Protein AF-A0A9P8PKB4-F1 (afdb_monomer)

Secondary structure (DSSP, 8-state):
----------SS--B-TTS-B---------S--TTS-B-------TTEEEEEEEESS-TTSB-HHHH-S--EEEEEEEE--------------

Sequence (93 aa):
IKRLYRGVFPTSVKFHEDGTEKRDYSAFFDDVPKKTLFTADVDVIPSWIVSIKEANTDLDNIKLDISGSVDGTYELRSILVQGHAREGIDTIA

Nearest PDB structures (foldseek):
  4hiz-assembly1_A  TM=1.727E-01  e=1.287E+00  Escherichia phage phi92

Radius of gyration: 20.52 Å; Cα contacts (8 Å, |Δi|>4): 92; chains: 1; bounding box: 58×40×50 Å

Foldseek 3Di:
DPDDDDDQDDPDWDADPVRHTDPPGDDDDPPPDQADWDADDDDDDPQWDKDWPDWQDHNGGDRCVPSPDIDTD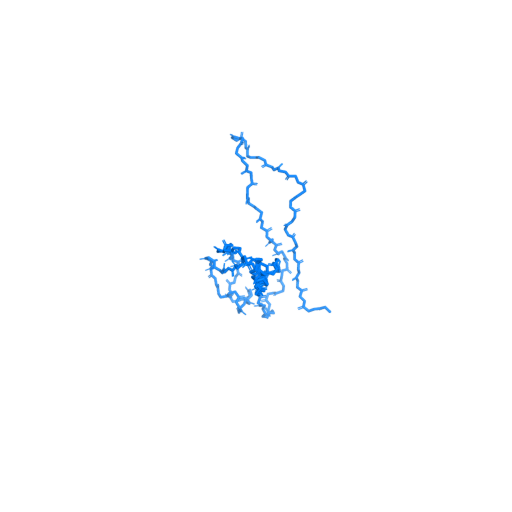MDRPDGHDDDDDDDDPPPDD

Organism: Wickerhamomyces pijperi (NCBI:txid599730)

InterPro domains:
  IPR009448 UDP-glucose:Glycoprotein Glucosyltransferase [PTHR11226] (1-87)

Mean predicted aligned error: 5.74 Å

Solvent-accessible surface area (backbone atoms only — not comparable to full-atom values): 6673 Å² total; per-residue (Å²): 138,93,76,88,87,72,85,80,74,82,91,66,93,48,64,47,96,89,68,48,74,61,78,86,81,67,79,83,81,76,92,67,68,39,87,50,81,39,62,72,81,82,95,68,62,90,46,57,43,68,43,82,72,48,56,81,60,61,49,73,69,36,28,41,76,78,64,49,86,83,56,73,43,73,38,81,77,46,72,62,86,83,84,84,89,74,87,76,85,82,75,85,127

pLDDT: mean 92.55, std 7.66, range [51.84, 97.69]

Structure (mmCIF, N/CA/C/O backbone):
data_AF-A0A9P8PKB4-F1
#
_entry.id   AF-A0A9P8PKB4-F1
#
loop_
_atom_site.group_PDB
_atom_site.id
_atom_site.type_symbol
_atom_site.label_atom_id
_atom_site.label_alt_id
_atom_site.label_comp_id
_atom_site.label_asym_id
_atom_site.label_entity_id
_atom_site.label_seq_id
_atom_site.pdbx_PDB_ins_code
_atom_site.Cartn_x
_atom_site.Cartn_y
_atom_site.Cartn_z
_atom_site.occupancy
_atom_site.B_iso_or_equiv
_atom_site.auth_seq_id
_atom_site.auth_comp_id
_atom_site.auth_asym_id
_atom_site.auth_atom_id
_atom_site.pdbx_PDB_model_num
ATOM 1 N N . ILE A 1 1 ? -9.240 -17.220 6.929 1.00 70.06 1 ILE A N 1
ATOM 2 C CA . ILE A 1 1 ? 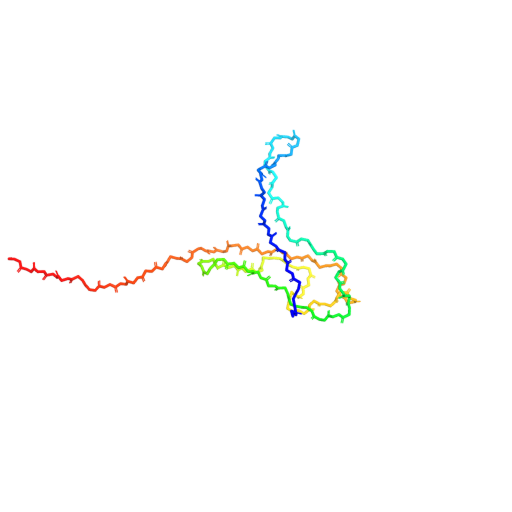-8.783 -15.960 6.288 1.00 70.06 1 ILE A CA 1
ATOM 3 C C . ILE A 1 1 ? -8.673 -14.904 7.391 1.00 70.06 1 ILE A C 1
ATOM 5 O O . ILE A 1 1 ? -9.604 -14.825 8.178 1.00 70.06 1 ILE A O 1
ATOM 9 N N . LYS A 1 2 ? -7.539 -14.193 7.526 1.00 90.56 2 LYS A N 1
ATOM 10 C CA . LYS A 1 2 ? -7.245 -13.250 8.639 1.00 90.56 2 LYS A CA 1
ATOM 11 C C . LYS A 1 2 ? -6.815 -11.846 8.161 1.00 90.56 2 LYS A C 1
ATOM 13 O O . LYS A 1 2 ? -6.102 -11.152 8.870 1.00 90.56 2 LYS A O 1
ATOM 18 N N . ARG A 1 3 ? -7.195 -11.449 6.943 1.00 94.25 3 ARG A N 1
ATOM 19 C CA . ARG A 1 3 ? -6.823 -10.155 6.352 1.00 94.25 3 ARG A CA 1
ATOM 20 C C . ARG A 1 3 ? -7.972 -9.565 5.549 1.00 94.25 3 ARG A C 1
ATOM 22 O O . ARG A 1 3 ? -8.747 -10.323 4.962 1.00 94.25 3 ARG A O 1
ATOM 29 N N . LEU A 1 4 ? -8.030 -8.240 5.505 1.00 96.00 4 LEU A N 1
ATOM 30 C CA . LEU A 1 4 ? -8.774 -7.485 4.501 1.00 96.00 4 LEU A CA 1
ATOM 31 C C . LEU A 1 4 ? -7.829 -7.237 3.322 1.00 96.00 4 LEU A C 1
ATOM 33 O O . LEU A 1 4 ? -6.625 -7.099 3.524 1.00 96.00 4 LEU A O 1
ATOM 37 N N . TYR A 1 5 ? -8.342 -7.246 2.095 1.00 96.06 5 TYR A N 1
ATOM 38 C CA . TYR A 1 5 ? -7.509 -7.089 0.904 1.00 96.06 5 TYR A CA 1
ATOM 39 C C . TYR A 1 5 ? -8.246 -6.298 -0.167 1.00 96.06 5 TYR A C 1
ATOM 41 O O . TYR A 1 5 ? -9.429 -6.546 -0.412 1.00 96.06 5 TYR A O 1
ATOM 49 N N . ARG A 1 6 ? -7.537 -5.381 -0.827 1.00 95.31 6 ARG A N 1
ATOM 50 C CA . ARG A 1 6 ? -8.066 -4.606 -1.945 1.00 95.31 6 ARG A CA 1
ATOM 51 C C . ARG A 1 6 ? -6.994 -4.416 -3.009 1.00 95.31 6 ARG A C 1
ATOM 53 O O . ARG A 1 6 ? -5.949 -3.840 -2.738 1.00 95.31 6 ARG A O 1
ATOM 60 N N . GLY A 1 7 ? -7.281 -4.897 -4.214 1.00 94.44 7 GLY A N 1
ATOM 61 C CA . GLY A 1 7 ? -6.445 -4.663 -5.385 1.00 94.44 7 GLY A CA 1
ATOM 62 C C . GLY A 1 7 ? -6.798 -3.344 -6.066 1.00 94.44 7 GLY A C 1
ATOM 63 O O . GLY A 1 7 ? -7.978 -3.013 -6.203 1.00 94.44 7 GLY A O 1
ATOM 64 N N . VAL A 1 8 ? -5.783 -2.610 -6.512 1.00 92.69 8 VAL A N 1
ATOM 65 C CA . VAL A 1 8 ? -5.939 -1.335 -7.219 1.00 92.69 8 VAL A CA 1
ATOM 66 C C . VAL A 1 8 ? -5.634 -1.565 -8.696 1.00 92.69 8 VAL A C 1
ATOM 68 O O . VAL A 1 8 ? -4.492 -1.475 -9.135 1.00 92.69 8 VAL A O 1
ATOM 71 N N . PHE A 1 9 ? -6.671 -1.907 -9.461 1.00 89.62 9 PHE A N 1
ATOM 72 C CA . PHE A 1 9 ? -6.563 -2.236 -10.884 1.00 89.62 9 PHE A CA 1
ATOM 73 C C . PHE A 1 9 ? -7.524 -1.356 -11.692 1.00 89.62 9 PHE A C 1
ATOM 75 O O . PHE A 1 9 ? -8.690 -1.723 -11.871 1.00 89.62 9 PHE A O 1
ATOM 82 N N . PRO A 1 10 ? -7.092 -0.168 -12.145 1.00 84.44 10 PRO A N 1
ATOM 83 C CA . PRO A 1 10 ? -7.938 0.668 -12.980 1.00 84.44 10 PRO A CA 1
ATOM 84 C C . PRO A 1 10 ? -8.211 -0.011 -14.324 1.00 84.44 10 PRO A C 1
ATOM 86 O O . PRO A 1 10 ? -7.295 -0.413 -15.034 1.00 84.44 10 PRO A O 1
ATOM 89 N N . THR A 1 11 ? -9.490 -0.138 -14.676 1.00 84.62 11 THR A N 1
ATOM 90 C CA . THR A 1 11 ? -9.937 -0.804 -15.912 1.00 84.62 11 THR A CA 1
ATOM 91 C C . THR A 1 11 ? -9.852 0.093 -17.144 1.00 84.62 11 THR A C 1
ATOM 93 O O . THR A 1 11 ? -9.872 -0.397 -18.270 1.00 84.62 11 THR A O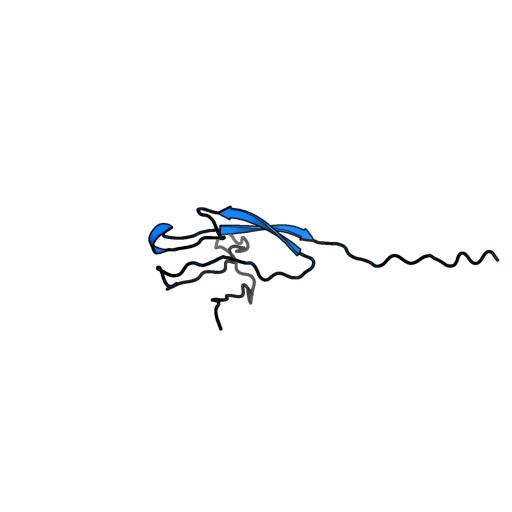 1
ATOM 96 N N . SER A 1 12 ? -9.768 1.407 -16.945 1.00 87.31 12 SER A N 1
ATOM 97 C CA . SER A 1 12 ? -9.652 2.406 -18.002 1.00 87.31 12 SER A CA 1
ATOM 98 C C . SER A 1 12 ? -9.007 3.675 -17.455 1.00 87.31 12 SER A C 1
ATOM 100 O O . SER A 1 12 ? -9.186 4.009 -16.282 1.00 87.31 12 SER A O 1
ATOM 102 N N . VAL A 1 13 ? -8.338 4.427 -18.326 1.00 88.56 13 VAL A N 1
ATOM 103 C CA . VAL A 1 13 ? -7.834 5.767 -18.001 1.00 88.56 13 VAL A CA 1
ATOM 104 C C . VAL A 1 13 ? -9.018 6.713 -17.791 1.00 88.56 13 VAL A C 1
ATOM 106 O O . VAL A 1 13 ? -9.991 6.676 -18.548 1.00 88.56 13 VAL A O 1
ATOM 109 N N . LYS A 1 14 ? -8.958 7.547 -16.751 1.00 90.00 14 LYS A N 1
ATOM 110 C CA . LYS A 1 14 ? -9.965 8.576 -16.460 1.00 90.00 14 LYS A CA 1
ATOM 111 C C . LYS A 1 14 ? -9.317 9.955 -16.519 1.00 90.00 14 LYS A C 1
ATOM 113 O O . LYS A 1 14 ? -8.121 10.078 -16.283 1.00 90.00 14 LYS A O 1
ATOM 118 N N . PHE A 1 15 ? -10.113 10.981 -16.801 1.00 93.00 15 PHE A N 1
ATOM 119 C CA . PHE A 1 15 ? -9.639 12.360 -16.922 1.00 93.00 15 PHE A CA 1
ATOM 120 C C . PHE A 1 15 ? -10.464 13.306 -16.042 1.00 93.00 15 PHE A C 1
ATOM 122 O O . PHE A 1 15 ? -11.630 13.032 -15.734 1.00 93.00 15 PHE A O 1
ATOM 129 N N . HIS A 1 16 ? -9.836 14.384 -15.588 1.00 91.75 16 HIS A N 1
ATOM 130 C CA . HIS A 1 16 ? -10.488 15.547 -14.998 1.00 91.75 16 HIS A CA 1
ATOM 131 C C . HIS A 1 16 ? -11.144 16.404 -16.095 1.00 91.75 16 HIS A C 1
ATOM 133 O O . HIS A 1 16 ? -10.924 16.188 -17.287 1.00 91.75 16 HIS A O 1
ATOM 139 N N . GLU A 1 17 ? -11.970 17.374 -15.697 1.00 94.88 17 GLU A N 1
ATOM 140 C CA . GLU A 1 17 ? -12.669 18.270 -16.636 1.00 94.88 17 GLU A CA 1
ATOM 141 C C . GLU A 1 17 ? -11.708 19.152 -17.447 1.00 94.88 17 GLU A C 1
ATOM 143 O O . GLU A 1 17 ? -12.015 19.522 -18.576 1.00 94.88 17 GLU A O 1
ATOM 148 N N . ASP A 1 18 ? -10.523 19.436 -16.903 1.00 95.38 18 ASP A N 1
ATOM 149 C CA . ASP A 1 18 ? -9.447 20.168 -17.577 1.00 95.38 18 ASP A CA 1
ATOM 150 C C . ASP A 1 18 ? -8.648 19.307 -18.580 1.00 95.38 18 ASP A C 1
ATOM 152 O O . ASP A 1 18 ? -7.703 19.791 -19.204 1.00 95.38 18 ASP A O 1
ATOM 156 N N . GLY A 1 19 ? -9.020 18.033 -18.745 1.00 93.25 19 GLY A N 1
ATOM 157 C CA . GLY A 1 19 ? -8.361 17.082 -19.637 1.00 93.25 19 GLY A CA 1
ATOM 158 C C . GLY A 1 19 ? -7.118 16.409 -19.049 1.00 93.25 19 GLY A C 1
ATOM 159 O O . GLY A 1 19 ? -6.490 15.608 -19.742 1.00 93.25 19 GLY A O 1
ATOM 160 N N . THR A 1 20 ? -6.752 16.680 -17.792 1.00 93.88 20 THR A N 1
ATOM 161 C CA . THR A 1 20 ? -5.633 15.993 -17.129 1.00 93.88 20 THR A CA 1
ATOM 162 C C . THR A 1 20 ? -6.015 14.576 -16.704 1.00 93.88 20 THR A C 1
ATOM 164 O O . THR A 1 20 ? -7.167 14.283 -16.388 1.00 93.88 20 THR A O 1
ATOM 167 N N . GLU A 1 21 ? -5.052 13.655 -16.721 1.00 91.44 21 GLU A N 1
ATOM 168 C CA . GLU A 1 21 ? -5.275 12.268 -16.305 1.00 91.44 21 GLU A CA 1
ATOM 169 C C . GLU A 1 21 ? -5.523 12.176 -14.791 1.00 91.44 21 GLU A C 1
ATOM 171 O O . GLU A 1 21 ? -4.741 12.684 -13.988 1.00 91.44 21 GLU A O 1
ATOM 176 N N . LYS A 1 22 ? -6.568 11.443 -14.401 1.00 88.62 22 LYS A N 1
ATOM 177 C CA . LYS A 1 22 ? -6.819 11.042 -13.016 1.00 88.62 22 LYS A CA 1
ATOM 178 C C . LYS A 1 22 ? -5.842 9.941 -12.616 1.00 88.62 22 LYS A C 1
ATOM 180 O O . LYS A 1 22 ? -5.895 8.831 -13.147 1.00 88.62 22 LYS A O 1
ATOM 185 N N . ARG A 1 23 ? -4.944 10.265 -11.685 1.00 83.12 23 ARG A N 1
ATOM 186 C CA . ARG A 1 23 ? -3.911 9.359 -11.142 1.00 83.12 23 ARG A CA 1
ATOM 187 C C . ARG A 1 23 ? -4.124 9.021 -9.666 1.00 83.12 23 ARG A C 1
ATOM 189 O O . ARG A 1 23 ? -3.238 8.477 -9.017 1.00 83.12 23 ARG A O 1
ATOM 196 N N . ASP A 1 24 ? -5.299 9.332 -9.141 1.00 80.06 24 ASP A N 1
ATOM 197 C CA . ASP A 1 24 ? -5.751 9.129 -7.765 1.00 80.06 24 ASP A CA 1
ATOM 198 C C . ASP A 1 24 ? -6.217 7.685 -7.506 1.00 80.06 24 ASP A C 1
ATOM 200 O O . ASP A 1 24 ? -7.273 7.430 -6.928 1.00 80.06 24 ASP A O 1
ATOM 204 N N . TYR A 1 25 ? -5.424 6.706 -7.942 1.00 88.00 25 TYR A N 1
ATOM 205 C CA . TYR A 1 25 ? -5.710 5.301 -7.674 1.00 88.00 25 TYR A CA 1
ATOM 206 C C . TYR A 1 25 ? -5.289 4.943 -6.248 1.00 88.00 25 TYR A C 1
ATOM 208 O O . TYR A 1 25 ? -4.104 4.960 -5.920 1.00 88.00 25 TYR A O 1
ATOM 216 N N . SER A 1 26 ? -6.257 4.593 -5.402 1.00 92.50 26 SER A N 1
ATOM 217 C CA . SER A 1 26 ? -6.020 4.258 -3.997 1.00 92.50 26 SER A CA 1
ATOM 218 C C . SER A 1 26 ? -6.800 3.021 -3.553 1.00 92.50 26 SER A C 1
ATOM 220 O O . SER A 1 26 ? -7.869 2.689 -4.077 1.00 92.50 26 SER A O 1
ATOM 222 N N . ALA A 1 27 ? -6.251 2.317 -2.564 1.00 95.25 27 ALA A N 1
ATOM 223 C CA . ALA A 1 27 ? -6.957 1.258 -1.860 1.0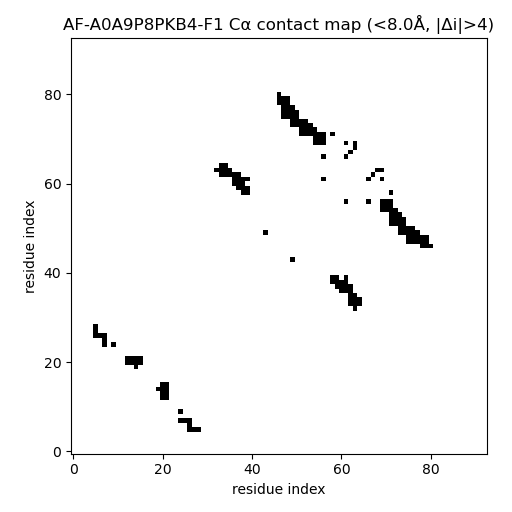0 95.25 27 ALA A CA 1
ATOM 224 C C . ALA A 1 27 ? -7.730 1.874 -0.688 1.00 95.25 27 ALA A C 1
ATOM 226 O O . ALA A 1 27 ? -7.152 2.194 0.344 1.00 95.25 27 ALA A O 1
ATOM 227 N N . PHE A 1 28 ? -9.042 2.033 -0.848 1.00 95.19 28 PHE A N 1
ATOM 228 C CA . PHE A 1 28 ? -9.915 2.513 0.224 1.00 95.19 28 PHE A CA 1
ATOM 229 C C . PHE A 1 28 ? -10.622 1.350 0.925 1.00 95.19 28 PHE A C 1
ATOM 231 O O . PHE A 1 28 ? -11.209 0.508 0.241 1.00 95.19 28 PHE A O 1
ATOM 238 N N . PHE A 1 29 ? -10.588 1.320 2.257 1.00 96.38 29 PHE A N 1
ATOM 239 C CA . PHE A 1 29 ? -11.291 0.337 3.080 1.00 96.38 29 PHE A CA 1
ATOM 240 C C . PHE A 1 29 ? -12.345 1.049 3.932 1.00 96.38 29 PHE A C 1
ATOM 242 O O . PHE A 1 29 ? -12.003 1.828 4.819 1.00 96.38 29 PHE A O 1
ATOM 249 N N . ASP A 1 30 ? -13.617 0.775 3.666 1.00 95.38 30 ASP A N 1
ATOM 250 C CA . ASP A 1 30 ? -14.751 1.196 4.485 1.00 95.38 30 ASP A CA 1
ATOM 251 C C . ASP A 1 30 ? -15.121 0.133 5.530 1.00 95.38 30 ASP A C 1
ATOM 253 O O . ASP A 1 30 ? -14.701 -1.022 5.455 1.00 95.38 30 ASP A O 1
ATOM 257 N N . ASP A 1 31 ? -15.862 0.557 6.560 1.00 94.81 31 ASP A N 1
ATOM 258 C CA . ASP A 1 31 ? -16.420 -0.306 7.612 1.00 94.81 31 ASP A CA 1
ATOM 259 C C . ASP A 1 31 ? -15.415 -1.262 8.289 1.00 94.81 31 ASP A C 1
ATOM 261 O O . ASP A 1 31 ? -15.750 -2.353 8.761 1.00 94.81 31 ASP A O 1
ATOM 265 N N . VAL A 1 32 ? -14.159 -0.822 8.400 1.00 95.81 32 VAL A N 1
ATOM 266 C CA . VAL A 1 32 ? -13.090 -1.582 9.052 1.00 95.81 32 VAL A CA 1
ATOM 267 C C . VAL A 1 32 ? -13.350 -1.694 10.569 1.00 95.81 32 VAL A C 1
ATOM 269 O O . VAL A 1 32 ? -13.646 -0.690 11.230 1.00 95.81 32 VAL A O 1
ATOM 272 N N . PRO A 1 33 ? -13.214 -2.893 11.177 1.00 96.38 33 PRO A N 1
ATOM 273 C CA . PRO A 1 33 ? -13.427 -3.089 12.611 1.00 96.38 33 PRO A CA 1
ATOM 274 C C . PRO A 1 33 ? -12.537 -2.201 13.489 1.00 96.38 33 PRO A C 1
ATOM 276 O O . PRO A 1 33 ? -11.321 -2.343 13.509 1.00 96.38 33 PRO A O 1
ATOM 279 N N . LYS A 1 34 ? -13.137 -1.329 14.307 1.00 96.81 34 LYS A N 1
ATOM 280 C CA . LYS A 1 34 ? -12.364 -0.286 15.006 1.00 96.81 34 LYS A CA 1
ATOM 281 C C . LYS A 1 34 ? -11.442 -0.767 16.128 1.00 96.81 34 LYS A C 1
ATOM 283 O O . LYS A 1 34 ? -10.459 -0.107 16.433 1.00 96.81 34 LYS A O 1
ATOM 288 N N . LYS A 1 35 ? -11.781 -1.886 16.774 1.00 97.12 35 LYS A N 1
ATOM 289 C CA . LYS A 1 35 ? -11.076 -2.386 17.971 1.00 97.12 35 LYS A CA 1
ATOM 290 C C . LYS A 1 35 ? -9.942 -3.362 17.657 1.00 97.12 35 LYS A C 1
ATOM 292 O O . LYS A 1 35 ? -9.177 -3.699 18.558 1.00 97.12 35 LYS A O 1
ATOM 297 N N . THR A 1 36 ? -9.873 -3.851 16.423 1.00 96.56 36 THR A N 1
ATOM 298 C CA . THR A 1 36 ? -8.848 -4.800 15.986 1.00 96.56 36 THR A CA 1
ATOM 299 C C . THR A 1 36 ? -7.555 -4.048 15.695 1.00 96.56 36 THR A C 1
ATOM 301 O O . THR A 1 36 ? -7.598 -2.961 15.126 1.00 96.56 36 THR A O 1
ATOM 304 N N . LEU A 1 37 ? -6.422 -4.629 16.093 1.00 96.94 37 LEU A N 1
ATOM 305 C CA . LEU A 1 37 ? -5.102 -4.142 15.705 1.00 96.94 37 LEU A CA 1
ATOM 306 C C . LEU A 1 37 ? -4.765 -4.676 14.310 1.00 96.94 37 LEU A C 1
ATOM 308 O O . LEU A 1 37 ? -4.803 -5.889 14.088 1.00 96.94 37 LEU A O 1
ATOM 312 N N . PHE A 1 38 ? -4.455 -3.771 13.391 1.00 97.38 38 PHE A N 1
ATOM 313 C CA . PHE A 1 38 ? -4.077 -4.063 12.017 1.00 97.38 38 PHE A CA 1
ATOM 314 C C . PHE A 1 38 ? -2.668 -3.561 11.716 1.00 97.38 38 PHE A C 1
ATOM 316 O O . PHE A 1 38 ? -2.192 -2.598 12.308 1.00 97.38 38 PHE A O 1
ATOM 323 N N . THR A 1 39 ? -2.065 -4.191 10.718 1.00 96.81 39 THR A N 1
ATOM 324 C CA . THR A 1 39 ? -0.857 -3.730 10.038 1.00 96.81 39 THR A CA 1
ATOM 325 C C . THR A 1 39 ? -1.226 -3.535 8.571 1.00 96.81 39 THR A C 1
ATOM 327 O O . THR A 1 39 ? -1.881 -4.409 7.990 1.00 96.81 39 THR A O 1
ATOM 330 N N . ALA A 1 40 ? -0.866 -2.394 7.988 1.00 96.44 40 ALA A N 1
ATOM 331 C CA . ALA A 1 40 ? -1.024 -2.147 6.562 1.00 96.44 40 ALA A CA 1
ATOM 332 C C . ALA A 1 40 ? 0.218 -2.628 5.806 1.00 96.44 40 ALA A C 1
ATOM 334 O O . ALA A 1 40 ? 1.346 -2.294 6.154 1.00 96.44 40 ALA A O 1
ATOM 335 N N . ASP A 1 41 ? -0.012 -3.404 4.753 1.00 94.38 41 ASP A N 1
ATOM 336 C CA . ASP A 1 41 ? 1.031 -3.972 3.905 1.00 94.38 41 ASP A CA 1
ATOM 337 C C . ASP A 1 41 ? 0.629 -3.826 2.433 1.00 94.38 41 ASP A C 1
ATOM 339 O O . ASP A 1 41 ? -0.565 -3.780 2.109 1.00 94.38 41 ASP A O 1
ATOM 343 N N . VAL A 1 42 ? 1.619 -3.747 1.543 1.00 95.06 42 VAL A N 1
ATOM 344 C CA . VAL A 1 42 ? 1.406 -3.599 0.100 1.00 95.06 42 VAL A CA 1
ATOM 345 C C . VAL A 1 42 ? 1.885 -4.857 -0.608 1.00 95.06 42 VAL A C 1
ATOM 347 O O . VAL A 1 42 ? 3.072 -5.166 -0.652 1.00 95.06 42 VAL A O 1
ATOM 350 N N . ASP A 1 43 ? 0.939 -5.564 -1.217 1.00 95.69 43 ASP A N 1
ATOM 351 C CA . ASP A 1 43 ? 1.211 -6.736 -2.045 1.00 95.69 43 ASP A CA 1
ATOM 352 C C . ASP A 1 43 ? 1.718 -6.286 -3.424 1.00 95.69 43 ASP A C 1
ATOM 354 O O . ASP A 1 43 ? 0.942 -5.853 -4.281 1.00 95.69 43 ASP A O 1
ATOM 358 N N . VAL A 1 44 ? 3.040 -6.309 -3.604 1.00 94.75 44 VAL A N 1
ATOM 359 C CA . VAL A 1 44 ? 3.737 -5.768 -4.781 1.00 94.75 44 VAL A CA 1
ATOM 360 C C . VAL A 1 44 ? 4.461 -6.850 -5.573 1.00 94.75 44 VAL A C 1
ATOM 362 O O . VAL A 1 44 ? 4.746 -7.944 -5.088 1.00 94.75 44 VAL A O 1
ATOM 365 N N . ILE A 1 45 ? 4.816 -6.523 -6.816 1.00 94.94 45 ILE A N 1
ATOM 366 C CA . ILE A 1 45 ? 5.683 -7.373 -7.638 1.00 94.94 45 ILE A CA 1
ATOM 367 C C . ILE A 1 45 ? 7.058 -7.494 -6.947 1.00 94.94 45 ILE A C 1
ATOM 369 O O . ILE A 1 45 ? 7.590 -6.470 -6.523 1.00 94.94 45 ILE A O 1
ATOM 373 N N . PRO A 1 46 ? 7.695 -8.683 -6.885 1.00 93.88 46 PRO A N 1
ATOM 374 C CA . PRO A 1 46 ? 8.954 -8.874 -6.149 1.00 93.88 46 PRO A CA 1
ATOM 375 C C . PRO A 1 46 ? 10.127 -7.977 -6.572 1.00 93.88 46 PRO A C 1
ATOM 377 O O . PRO A 1 46 ? 11.062 -7.781 -5.802 1.00 93.88 46 PRO A O 1
ATOM 380 N N . SER A 1 47 ? 10.110 -7.447 -7.798 1.00 96.50 47 SER A N 1
ATOM 381 C CA . SER A 1 47 ? 11.131 -6.515 -8.283 1.00 96.50 47 SER A CA 1
ATOM 382 C C . SER A 1 47 ? 10.903 -5.074 -7.826 1.00 96.50 47 SER A C 1
ATOM 384 O O . SER A 1 47 ? 11.730 -4.217 -8.113 1.00 96.50 47 SER A O 1
ATOM 386 N N . TRP A 1 48 ? 9.798 -4.757 -7.158 1.00 97.00 48 TRP A N 1
ATOM 387 C CA . TRP A 1 48 ? 9.503 -3.403 -6.706 1.00 97.00 48 TRP A CA 1
ATOM 388 C C . TRP A 1 48 ? 10.040 -3.182 -5.300 1.00 97.00 48 TRP A C 1
ATOM 390 O O . TRP A 1 48 ? 9.734 -3.931 -4.377 1.00 97.00 48 TRP A O 1
ATOM 400 N N . ILE A 1 49 ? 10.807 -2.110 -5.128 1.00 96.62 49 ILE A N 1
ATOM 401 C CA . ILE A 1 49 ? 11.234 -1.638 -3.816 1.00 96.62 49 ILE A CA 1
ATOM 402 C C . ILE A 1 49 ? 10.301 -0.503 -3.417 1.00 96.62 49 ILE A C 1
ATOM 404 O O . ILE A 1 49 ? 10.391 0.609 -3.944 1.00 96.62 49 ILE A O 1
ATOM 408 N N . VAL A 1 50 ? 9.386 -0.805 -2.503 1.00 96.81 50 VAL A N 1
ATOM 409 C CA . VAL A 1 50 ? 8.355 0.120 -2.031 1.00 96.81 50 VAL A CA 1
ATOM 410 C C . VAL A 1 50 ? 8.625 0.510 -0.585 1.00 96.81 50 VAL A C 1
ATOM 412 O O . VAL A 1 50 ? 9.131 -0.285 0.205 1.00 96.81 50 VAL A O 1
ATOM 415 N N . SER A 1 51 ? 8.299 1.749 -0.235 1.00 95.94 51 SER A N 1
ATOM 416 C CA . SER A 1 51 ? 8.403 2.252 1.134 1.00 95.94 51 SER A CA 1
ATOM 417 C C . SER A 1 51 ? 7.273 3.213 1.460 1.00 95.94 51 SER A C 1
ATOM 419 O O . SER A 1 51 ? 6.707 3.832 0.561 1.00 95.94 51 SER A O 1
ATOM 421 N N . ILE A 1 52 ? 7.006 3.408 2.748 1.00 96.38 52 ILE A N 1
ATOM 422 C CA . ILE A 1 52 ? 6.111 4.466 3.217 1.00 96.38 52 ILE A CA 1
ATOM 423 C C . ILE A 1 52 ? 6.756 5.819 2.899 1.00 96.38 52 ILE A C 1
ATOM 425 O O . ILE A 1 52 ? 7.898 6.075 3.288 1.00 96.38 52 ILE A O 1
ATOM 429 N N . LYS A 1 53 ? 6.027 6.669 2.176 1.00 96.50 53 LYS A N 1
ATOM 430 C CA . LYS A 1 53 ? 6.424 8.049 1.882 1.00 96.50 53 LYS A CA 1
ATOM 431 C C . LYS A 1 53 ? 5.897 9.004 2.947 1.00 96.50 53 LYS A C 1
ATOM 433 O O . LYS A 1 53 ? 6.630 9.851 3.442 1.00 96.50 53 LYS A O 1
ATOM 438 N N . GLU A 1 54 ? 4.626 8.852 3.290 1.00 97.31 54 GLU A N 1
ATOM 439 C CA . GLU A 1 54 ? 3.914 9.663 4.275 1.00 97.31 54 GLU A CA 1
ATOM 440 C C . GLU A 1 54 ? 2.812 8.814 4.910 1.00 97.31 54 GLU A C 1
ATOM 442 O O . GLU A 1 54 ? 2.209 7.966 4.252 1.00 97.31 54 GLU A O 1
ATOM 447 N N . ALA A 1 55 ? 2.562 9.028 6.195 1.00 97.56 55 ALA A N 1
ATOM 448 C CA . ALA A 1 55 ? 1.455 8.419 6.912 1.00 97.56 55 ALA A CA 1
ATOM 449 C C . ALA A 1 55 ? 1.058 9.327 8.073 1.00 97.56 55 ALA A C 1
ATOM 451 O O . ALA A 1 55 ? 1.915 9.956 8.699 1.00 97.56 55 ALA A O 1
ATOM 452 N N . ASN A 1 56 ? -0.238 9.400 8.364 1.00 97.19 56 ASN A N 1
ATOM 453 C CA . ASN A 1 56 ? -0.738 10.174 9.501 1.00 97.19 56 ASN A CA 1
ATOM 454 C C . ASN A 1 56 ? -0.615 9.423 10.842 1.00 97.19 56 ASN A C 1
ATOM 456 O O . ASN A 1 56 ? -0.790 10.017 11.906 1.00 97.19 56 ASN A O 1
ATOM 460 N N . THR A 1 57 ? -0.319 8.124 10.800 1.00 96.44 57 THR A N 1
ATOM 461 C CA . THR A 1 57 ? -0.140 7.260 11.966 1.00 96.44 57 THR A CA 1
ATOM 462 C C . THR A 1 57 ? 0.851 6.135 11.659 1.00 96.44 57 THR A C 1
ATOM 464 O O . THR A 1 57 ? 1.311 5.989 10.527 1.00 96.44 57 THR A O 1
ATOM 467 N N . ASP A 1 58 ? 1.176 5.340 12.673 1.00 96.38 58 ASP A N 1
ATOM 468 C CA . ASP A 1 58 ? 1.988 4.137 12.515 1.00 96.38 58 ASP A CA 1
ATOM 469 C C . ASP A 1 58 ? 1.189 3.045 11.783 1.00 96.38 58 ASP A C 1
ATOM 471 O O . ASP A 1 58 ? 0.202 2.518 12.305 1.00 96.38 58 ASP A O 1
ATOM 475 N N . LEU A 1 59 ? 1.623 2.711 10.565 1.00 96.94 59 LEU A N 1
ATOM 476 C CA . LEU A 1 59 ? 0.962 1.726 9.712 1.00 96.94 59 LEU A CA 1
ATOM 477 C C . LEU A 1 59 ? 1.163 0.280 10.188 1.00 96.94 59 LEU A C 1
ATOM 479 O O . LEU A 1 59 ? 0.400 -0.592 9.773 1.00 96.94 59 LEU A O 1
ATOM 483 N N . ASP A 1 60 ? 2.104 0.028 11.102 1.00 96.19 60 ASP A N 1
ATOM 484 C CA . ASP A 1 60 ? 2.289 -1.289 11.712 1.00 96.19 60 ASP A CA 1
ATOM 485 C C . ASP A 1 60 ? 1.331 -1.535 12.888 1.00 96.19 60 ASP A C 1
ATOM 487 O O . ASP A 1 60 ? 1.064 -2.691 13.228 1.00 96.19 60 ASP A O 1
ATOM 491 N N . ASN A 1 61 ? 0.769 -0.466 13.471 1.00 96.38 61 ASN A N 1
ATOM 492 C CA . ASN A 1 61 ? -0.044 -0.492 14.691 1.00 96.38 61 ASN A CA 1
ATOM 493 C C . ASN A 1 61 ? -1.379 0.262 14.543 1.00 96.38 61 ASN A C 1
ATOM 495 O O . ASN A 1 61 ? -1.753 1.098 15.372 1.00 96.38 61 ASN A O 1
ATOM 499 N N . ILE A 1 62 ? -2.144 -0.059 13.503 1.00 97.31 62 ILE A N 1
ATOM 500 C CA . ILE A 1 62 ? -3.417 0.601 13.210 1.00 97.31 62 ILE A CA 1
ATOM 501 C C . ILE A 1 62 ? -4.519 0.064 14.123 1.00 97.31 62 ILE A C 1
ATOM 503 O O . ILE A 1 62 ? -4.933 -1.092 14.023 1.00 97.31 62 ILE A O 1
ATOM 507 N N . LYS A 1 63 ? -5.065 0.932 14.975 1.00 97.50 63 LYS A N 1
ATOM 508 C CA . LYS A 1 63 ? -6.249 0.638 15.786 1.00 97.50 63 LYS A CA 1
ATOM 509 C C . LYS A 1 63 ? -7.211 1.824 15.742 1.00 97.50 63 LYS A C 1
ATOM 511 O O . LYS A 1 63 ? -6.998 2.823 16.424 1.00 97.50 63 LYS A O 1
ATOM 516 N N . LEU A 1 64 ? -8.263 1.728 14.924 1.00 96.81 64 LEU A N 1
ATOM 517 C CA . LEU A 1 64 ? -9.075 2.890 14.514 1.00 96.81 64 LEU A CA 1
ATOM 518 C C . LEU A 1 64 ? -9.857 3.557 15.651 1.00 96.81 64 LEU A C 1
ATOM 520 O O . LEU A 1 64 ? -10.239 4.718 15.526 1.00 96.81 64 LEU A O 1
ATOM 524 N N . ASP A 1 65 ? -10.119 2.853 16.755 1.00 96.94 65 ASP A N 1
ATOM 525 C CA . ASP A 1 65 ? -10.701 3.466 17.954 1.00 96.94 65 ASP A CA 1
ATOM 526 C C . ASP A 1 65 ? -9.734 4.420 1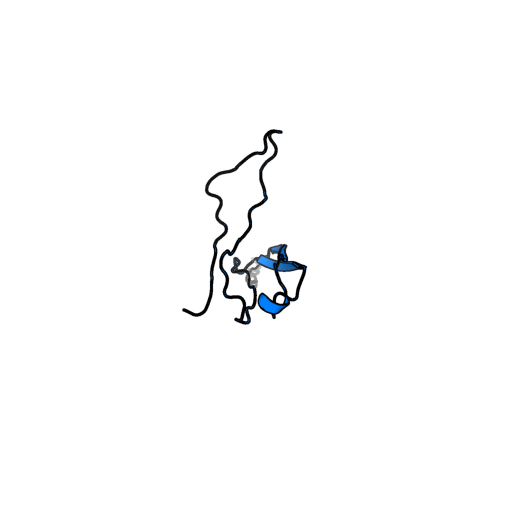8.681 1.00 96.94 65 ASP A C 1
ATOM 528 O O . ASP A 1 65 ? -10.191 5.256 19.457 1.00 96.94 65 ASP A O 1
ATOM 532 N N . ILE A 1 66 ? -8.429 4.323 18.403 1.00 96.12 66 ILE A N 1
ATOM 533 C CA . ILE A 1 66 ? -7.372 5.208 18.909 1.00 96.12 66 ILE A CA 1
ATOM 534 C C . ILE A 1 66 ? -6.884 6.160 17.809 1.00 96.12 66 ILE A C 1
ATOM 536 O O . ILE A 1 66 ? -6.778 7.360 18.048 1.00 96.12 66 ILE A O 1
ATOM 540 N N . SER A 1 67 ? -6.584 5.644 16.613 1.00 94.19 67 SER A N 1
ATOM 541 C CA . SER A 1 67 ? -5.974 6.419 15.523 1.00 94.19 67 SER A CA 1
ATOM 542 C C . SER A 1 67 ? -6.969 7.292 14.752 1.00 94.19 67 SER A C 1
ATOM 544 O O . SER A 1 67 ? -6.561 8.253 14.110 1.00 94.19 67 SER A O 1
ATOM 546 N N . GLY A 1 68 ? 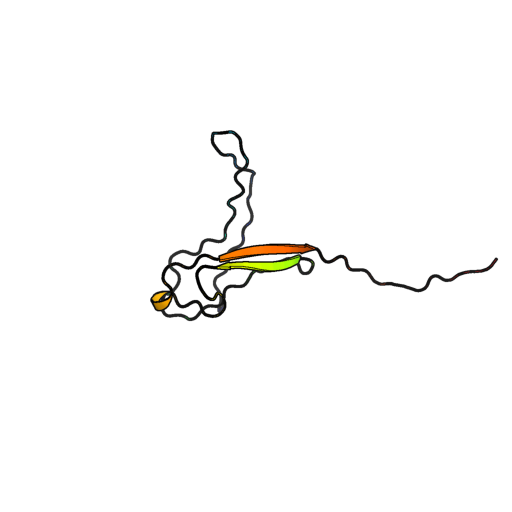-8.269 6.977 14.791 1.00 95.31 68 GLY A N 1
ATOM 547 C CA . GLY A 1 68 ? -9.255 7.608 13.913 1.00 95.31 68 GLY A CA 1
ATOM 548 C C . GLY A 1 68 ? -9.083 7.179 12.452 1.00 95.31 68 GLY A C 1
ATOM 549 O O . GLY A 1 68 ? -8.764 6.019 12.184 1.00 95.31 68 GLY A O 1
ATOM 550 N N . SER A 1 69 ? -9.329 8.101 11.512 1.00 95.50 69 SER A N 1
ATOM 551 C CA . SER A 1 69 ? -9.081 7.861 10.081 1.00 95.50 69 SER A CA 1
ATOM 552 C C . SER A 1 69 ? -7.587 7.700 9.827 1.00 95.50 69 SER A C 1
ATOM 554 O O . SER A 1 69 ? -6.784 8.472 10.350 1.00 95.50 69 SER A O 1
ATOM 556 N N . VAL A 1 70 ? -7.223 6.715 9.014 1.00 97.25 70 VAL A N 1
ATOM 557 C CA . VAL A 1 70 ? -5.831 6.399 8.696 1.00 97.25 70 VAL A CA 1
ATOM 558 C C . VAL A 1 70 ? -5.598 6.600 7.214 1.00 97.25 70 VAL A C 1
ATOM 560 O O . VAL A 1 70 ? -6.302 6.015 6.396 1.00 97.25 70 VAL A O 1
ATOM 563 N N . ASP A 1 71 ? -4.579 7.392 6.904 1.00 97.00 71 ASP A N 1
ATOM 564 C CA . ASP A 1 71 ? -4.144 7.702 5.551 1.00 97.00 71 ASP A CA 1
ATOM 565 C C . ASP A 1 71 ? -2.636 7.452 5.458 1.00 97.00 71 ASP A C 1
ATOM 567 O O . ASP A 1 71 ? -1.855 7.910 6.299 1.00 97.00 71 ASP A O 1
ATOM 571 N N . GLY A 1 72 ? -2.231 6.704 4.433 1.00 96.25 72 GLY A N 1
ATOM 572 C CA . GLY A 1 72 ? -0.840 6.364 4.167 1.00 96.25 72 GLY A CA 1
ATOM 573 C C . GLY A 1 72 ? -0.570 6.314 2.670 1.00 96.25 72 GLY A C 1
ATOM 574 O O . GLY A 1 72 ? -1.315 5.685 1.917 1.00 96.25 72 GLY A O 1
ATOM 575 N N . THR A 1 73 ? 0.515 6.953 2.248 1.00 96.31 73 THR A N 1
ATOM 576 C CA . THR A 1 73 ? 0.995 6.937 0.866 1.00 96.31 73 THR A CA 1
ATOM 577 C C . THR A 1 73 ? 2.301 6.161 0.807 1.00 96.31 73 THR A C 1
ATOM 579 O O . THR A 1 73 ? 3.274 6.476 1.498 1.00 96.31 73 THR A O 1
ATOM 582 N N . TYR A 1 74 ? 2.341 5.169 -0.075 1.00 95.56 74 TYR A N 1
ATOM 583 C CA . TYR A 1 74 ? 3.552 4.427 -0.400 1.00 95.56 74 TYR A CA 1
ATOM 584 C C . TYR A 1 74 ? 4.175 4.970 -1.686 1.00 95.56 74 TYR A C 1
ATOM 586 O O . TYR A 1 74 ? 3.477 5.423 -2.593 1.00 95.56 74 TYR A O 1
ATOM 594 N N . GLU A 1 75 ? 5.498 4.902 -1.777 1.00 96.38 75 GLU A N 1
ATOM 595 C CA . GLU A 1 75 ? 6.253 5.237 -2.981 1.00 96.38 75 GLU A CA 1
ATOM 596 C C . GLU A 1 75 ? 7.011 4.022 -3.513 1.00 96.38 75 GLU A C 1
ATOM 598 O O . GLU A 1 75 ? 7.641 3.278 -2.759 1.00 96.38 75 GLU A O 1
ATOM 603 N N . LEU A 1 76 ? 6.985 3.851 -4.835 1.00 96.38 76 LEU A N 1
ATOM 604 C CA . LEU A 1 76 ? 7.912 2.974 -5.539 1.00 96.38 76 LEU A CA 1
ATOM 605 C C . LEU A 1 76 ? 9.263 3.691 -5.636 1.00 96.38 76 LEU A C 1
ATOM 607 O O . LEU A 1 76 ? 9.429 4.589 -6.460 1.00 96.38 76 LEU A O 1
ATOM 611 N N . ARG A 1 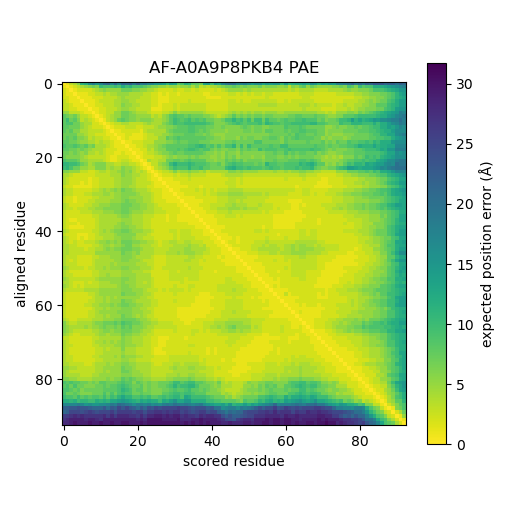77 ? 10.223 3.304 -4.791 1.00 97.25 77 ARG A N 1
ATOM 612 C CA . ARG A 1 77 ? 11.564 3.910 -4.761 1.00 97.25 77 ARG A CA 1
ATOM 613 C C . ARG A 1 77 ? 12.433 3.453 -5.915 1.00 97.25 77 ARG A C 1
ATOM 615 O O . ARG A 1 77 ? 13.169 4.251 -6.490 1.00 97.25 77 ARG A O 1
ATOM 622 N N . SER A 1 78 ? 12.394 2.163 -6.221 1.00 96.88 78 SER A N 1
ATOM 623 C CA . SER A 1 78 ? 13.204 1.593 -7.290 1.00 96.88 78 SER A CA 1
ATOM 624 C C . SER A 1 78 ? 12.618 0.293 -7.819 1.00 96.88 78 SER A C 1
ATOM 626 O O . SER A 1 78 ? 11.821 -0.379 -7.163 1.00 96.88 78 SER A O 1
ATOM 628 N N . ILE A 1 79 ? 13.033 -0.053 -9.036 1.00 97.69 79 ILE A N 1
ATOM 629 C CA . ILE A 1 79 ? 12.786 -1.358 -9.639 1.00 97.69 79 ILE A CA 1
ATOM 630 C C . ILE A 1 79 ? 14.117 -2.098 -9.649 1.00 97.69 79 ILE A C 1
ATOM 632 O O . ILE A 1 79 ? 15.120 -1.610 -10.171 1.00 97.69 79 ILE A O 1
ATOM 636 N N . LEU A 1 80 ? 14.120 -3.274 -9.045 1.00 96.81 80 LEU A N 1
ATOM 637 C CA . LEU A 1 80 ? 15.269 -4.139 -8.936 1.00 96.81 80 LEU A CA 1
ATOM 638 C C . LEU A 1 80 ? 15.597 -4.746 -10.301 1.00 96.81 80 LEU A C 1
ATOM 640 O O . LEU A 1 80 ? 14.787 -5.452 -10.902 1.00 96.81 80 LEU A O 1
ATOM 644 N N . VAL A 1 81 ? 16.818 -4.496 -10.764 1.00 94.81 81 VAL A N 1
ATOM 645 C CA . VAL A 1 81 ? 17.392 -5.162 -11.934 1.00 94.81 81 VAL A CA 1
ATOM 646 C C . VAL A 1 81 ? 18.171 -6.371 -11.435 1.00 94.81 81 VAL A C 1
ATOM 648 O O . VAL A 1 81 ? 19.178 -6.225 -10.746 1.00 94.81 81 VAL A O 1
ATOM 651 N N . GLN A 1 82 ? 17.683 -7.568 -11.755 1.00 91.81 82 GLN A N 1
ATOM 652 C CA . GLN A 1 82 ? 18.304 -8.829 -11.350 1.00 91.81 82 GLN A CA 1
ATOM 653 C C . GLN A 1 82 ? 18.817 -9.593 -12.565 1.00 91.81 82 GLN A C 1
ATOM 655 O O . GLN A 1 82 ? 18.241 -9.536 -13.651 1.00 91.81 82 GLN A O 1
ATOM 660 N N . GLY A 1 83 ? 19.887 -10.350 -12.359 1.00 92.62 83 GLY A N 1
ATOM 661 C CA . GLY A 1 83 ? 20.446 -11.247 -13.354 1.00 92.62 83 GLY A CA 1
ATOM 662 C C . GLY A 1 83 ? 21.421 -12.219 -12.708 1.00 92.62 83 GLY A C 1
ATOM 663 O O . GLY A 1 83 ? 21.932 -11.975 -11.615 1.00 92.62 83 GLY A O 1
ATOM 664 N N . HIS A 1 84 ? 21.679 -13.325 -13.395 1.00 93.50 84 HIS A N 1
ATOM 665 C CA . HIS A 1 84 ? 22.696 -14.287 -12.997 1.00 93.50 84 HIS A CA 1
ATOM 666 C C . HIS A 1 84 ? 23.936 -14.066 -13.856 1.00 93.50 84 HIS A C 1
ATOM 668 O O . HIS A 1 84 ? 23.876 -14.183 -15.081 1.00 93.50 84 HIS A O 1
ATOM 674 N N . ALA A 1 85 ? 25.057 -13.741 -13.217 1.00 90.75 85 ALA A N 1
ATOM 675 C CA . ALA A 1 85 ? 26.341 -13.702 -13.897 1.00 90.75 85 ALA A CA 1
ATOM 676 C C . ALA A 1 85 ? 26.843 -15.133 -14.135 1.00 90.75 85 ALA A C 1
ATOM 678 O O . ALA A 1 85 ? 26.682 -16.012 -13.287 1.00 90.75 85 ALA A O 1
ATOM 679 N N . ARG A 1 86 ? 27.466 -15.349 -15.292 1.00 91.88 86 ARG A N 1
ATOM 680 C CA . ARG A 1 86 ? 28.212 -16.565 -15.621 1.00 91.88 86 ARG A CA 1
ATOM 681 C C . 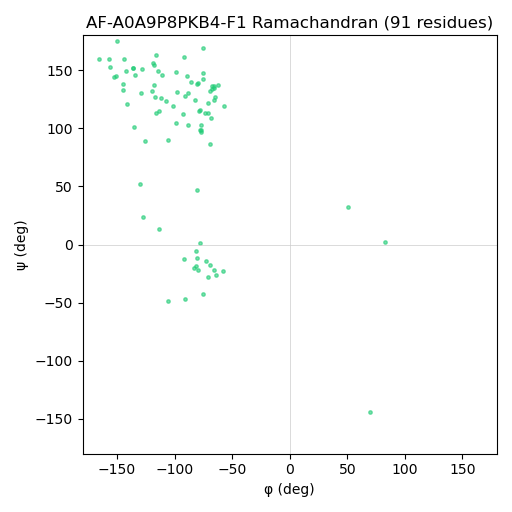ARG A 1 86 ? 29.534 -16.167 -16.250 1.00 91.88 86 ARG A C 1
ATOM 683 O O . ARG A 1 86 ? 29.593 -15.166 -16.963 1.00 91.88 86 ARG A O 1
ATOM 690 N N . GLU A 1 87 ? 30.561 -16.954 -15.983 1.00 89.88 87 GLU A N 1
ATOM 691 C CA . GLU A 1 87 ? 31.844 -16.819 -16.658 1.00 89.88 87 GLU A CA 1
ATOM 692 C C . GLU A 1 87 ? 31.680 -17.162 -18.147 1.00 89.88 87 GLU A C 1
ATOM 694 O O . GLU A 1 87 ? 30.983 -18.117 -18.505 1.00 89.88 87 GLU A O 1
ATOM 699 N N . GLY A 1 88 ? 32.262 -16.336 -19.016 1.00 83.75 88 GLY A N 1
ATOM 700 C CA . GLY A 1 88 ? 32.346 -16.617 -20.446 1.00 83.75 88 GLY A CA 1
ATOM 701 C C . GLY A 1 88 ? 33.505 -17.570 -20.713 1.00 83.75 88 GLY A C 1
ATOM 702 O O . GLY A 1 88 ? 34.572 -17.416 -20.131 1.00 83.75 88 GLY A O 1
ATOM 703 N N . ILE A 1 89 ? 33.307 -18.560 -21.585 1.00 79.69 89 ILE A N 1
ATOM 704 C CA . ILE A 1 89 ? 34.420 -19.393 -22.047 1.00 79.69 89 ILE A CA 1
ATOM 705 C C . ILE A 1 89 ? 35.188 -18.571 -23.083 1.00 79.69 89 ILE A C 1
ATOM 707 O O . ILE A 1 89 ? 34.800 -18.535 -24.253 1.00 79.69 89 ILE A O 1
ATOM 711 N N . ASP A 1 90 ? 36.266 -17.915 -22.659 1.00 74.31 90 ASP A N 1
ATOM 712 C CA . ASP A 1 90 ? 37.219 -17.284 -23.571 1.00 74.31 90 ASP A CA 1
ATOM 713 C C . ASP A 1 90 ? 37.976 -18.389 -24.316 1.00 74.31 90 ASP A C 1
ATOM 715 O O . ASP A 1 90 ? 39.024 -18.877 -23.894 1.00 74.31 90 ASP A O 1
ATOM 719 N N . THR A 1 91 ? 37.399 -18.852 -25.426 1.00 64.88 91 THR A N 1
ATOM 720 C CA . THR A 1 91 ? 38.078 -19.794 -26.316 1.00 64.88 91 THR A CA 1
ATOM 721 C C . THR A 1 91 ? 39.087 -18.994 -27.130 1.00 64.88 91 THR A C 1
ATOM 723 O O . THR A 1 91 ? 38.724 -18.332 -28.100 1.00 64.88 91 THR A O 1
ATOM 726 N N . ILE A 1 92 ? 40.349 -19.011 -26.703 1.00 68.00 92 ILE A N 1
ATOM 727 C CA . ILE A 1 92 ? 41.466 -18.485 -27.489 1.00 68.00 92 ILE A CA 1
ATOM 728 C C . ILE A 1 92 ? 41.638 -19.431 -28.687 1.00 68.0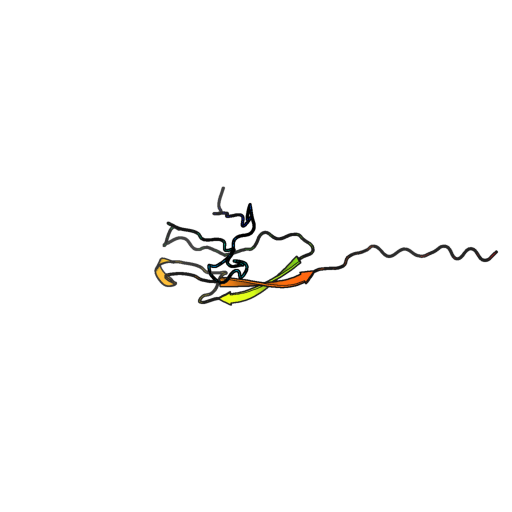0 92 ILE A C 1
ATOM 730 O O . ILE A 1 92 ? 41.996 -20.595 -28.503 1.00 68.00 92 ILE A O 1
ATOM 734 N N . ALA A 1 93 ? 41.282 -18.948 -29.880 1.00 51.84 93 ALA A N 1
ATOM 735 C CA . ALA A 1 93 ? 41.518 -19.613 -31.162 1.00 51.84 93 ALA A CA 1
ATOM 736 C C . ALA A 1 93 ? 42.946 -19.359 -31.662 1.00 51.84 93 ALA A C 1
ATOM 738 O O . ALA A 1 93 ? 43.464 -18.245 -31.409 1.00 51.84 93 ALA A O 1
#